Protein AF-A0AAW7XER2-F1 (afdb_monomer)

Solvent-accessible surface area (backbone atoms only — not comparable to full-atom values): 6836 Å² total; per-residue (Å²): 139,88,84,79,87,55,84,88,55,55,45,68,56,69,71,49,66,52,75,50,66,84,86,85,56,77,47,73,52,81,61,44,67,49,78,40,77,80,73,90,72,77,72,46,81,46,92,82,84,86,87,68,60,86,100,47,90,80,88,78,77,70,66,78,64,38,50,41,96,83,53,82,79,65,58,80,72,71,74,88,89,72,76,60,97,75,78,84,78,85,88,81,64,124

Organism: NCBI:txid86304

Radius of gyration: 25.54 Å; Cα contacts (8 Å, |Δi|>4): 90; chains: 1; bounding box: 59×26×66 Å

Mean predicted aligned error: 6.59 Å

pLDDT: mean 90.85, std 8.27, range [41.31, 96.81]

Sequence (94 aa):
QKGTPENTDVGTDSNITIIVSDGAETVSLASFNIEFSNVNDDPVATNDTAVTAEDTAVIVSVLTKDSDVDDALNHASVLIVSSPANGTTSLNTG

Secondary structure (DSSP, 8-state):
------GGG-EEEEEE--EEE-SS-EEEPPPEEEEE---PPPPB---------TT------GGGG-B-SSS---GGG----S--SSS-------

Structure (mmCIF, N/CA/C/O backbone):
data_AF-A0AAW7XER2-F1
#
_entry.id   AF-A0AAW7XER2-F1
#
loop_
_atom_site.group_PDB
_atom_site.id
_atom_site.type_symbol
_atom_site.label_atom_id
_atom_site.label_alt_id
_atom_site.label_comp_id
_atom_site.label_asym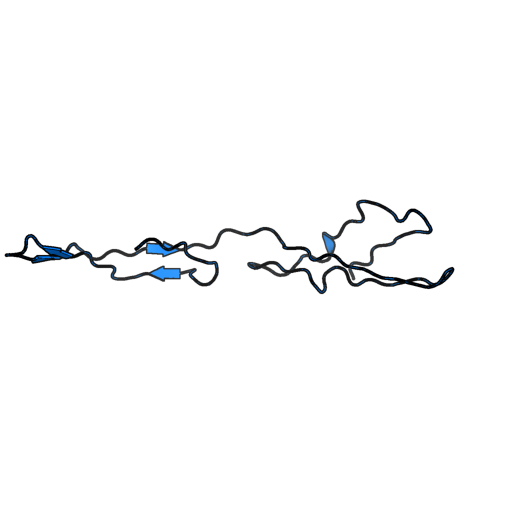_id
_atom_site.label_entity_id
_atom_site.label_seq_id
_atom_site.pdbx_PDB_ins_code
_atom_site.Cartn_x
_atom_site.Cartn_y
_atom_site.Cartn_z
_atom_site.occupancy
_atom_site.B_iso_or_equiv
_atom_site.auth_seq_id
_atom_site.auth_comp_id
_atom_site.auth_asym_id
_atom_site.auth_atom_id
_atom_site.pdbx_PDB_model_num
ATOM 1 N N . GLN A 1 1 ? -21.710 -4.029 17.166 1.00 41.31 1 GLN A N 1
ATOM 2 C CA . GLN A 1 1 ? -21.216 -4.174 15.780 1.00 41.31 1 GLN A CA 1
ATOM 3 C C . GLN A 1 1 ? -19.742 -4.542 15.845 1.00 41.31 1 GLN A C 1
ATOM 5 O O . GLN A 1 1 ? -19.092 -4.099 16.781 1.00 41.31 1 GLN A O 1
ATOM 10 N N . LYS A 1 2 ? -19.231 -5.345 14.905 1.00 52.41 2 LYS A N 1
ATOM 11 C CA . LYS A 1 2 ? -17.789 -5.543 14.710 1.00 52.41 2 LYS A CA 1
ATOM 12 C C . LYS A 1 2 ? -17.441 -4.985 13.332 1.00 52.41 2 LYS A C 1
ATOM 14 O O . LYS A 1 2 ? -17.948 -5.505 12.344 1.00 52.41 2 LYS A O 1
ATOM 19 N N . GLY A 1 3 ? -16.622 -3.943 13.305 1.00 71.00 3 GLY A N 1
ATOM 20 C CA . GLY A 1 3 ? -15.858 -3.514 12.135 1.00 71.00 3 GLY A CA 1
ATOM 21 C C . GLY A 1 3 ? -14.375 -3.788 12.385 1.00 71.00 3 GLY A C 1
ATOM 22 O O . GLY A 1 3 ? -13.990 -4.082 13.521 1.00 71.00 3 GLY A O 1
ATOM 23 N N . THR A 1 4 ? -13.568 -3.737 11.337 1.00 82.81 4 THR A N 1
ATOM 24 C CA . THR A 1 4 ? -12.109 -3.653 11.440 1.00 82.81 4 THR A CA 1
ATOM 25 C C . THR A 1 4 ? -11.750 -2.248 10.948 1.00 82.81 4 THR A C 1
ATOM 27 O O . THR A 1 4 ? -12.215 -1.912 9.863 1.00 82.81 4 THR A O 1
ATOM 30 N N . PRO A 1 5 ? -11.060 -1.411 11.740 1.00 86.88 5 PRO A N 1
ATOM 31 C CA . PRO A 1 5 ? -10.587 -0.105 11.279 1.00 86.88 5 PRO A CA 1
ATOM 32 C C . PRO A 1 5 ? -9.619 -0.258 10.103 1.00 86.88 5 PRO A C 1
ATOM 34 O O . PRO A 1 5 ? -8.797 -1.175 10.112 1.00 86.88 5 PRO A O 1
ATOM 37 N N . GLU A 1 6 ? -9.721 0.637 9.129 1.00 88.12 6 GLU A N 1
ATOM 38 C CA . GLU A 1 6 ? -8.843 0.727 7.962 1.00 88.12 6 GLU A CA 1
ATOM 39 C C . GLU A 1 6 ? -7.802 1.839 8.152 1.00 88.12 6 GLU A C 1
ATOM 41 O O . GLU A 1 6 ? -7.870 2.630 9.096 1.00 88.12 6 GLU A O 1
ATOM 46 N N . ASN A 1 7 ? -6.856 1.961 7.217 1.00 86.06 7 ASN A N 1
ATOM 47 C CA . ASN A 1 7 ? -5.801 2.969 7.329 1.00 86.06 7 ASN A CA 1
ATOM 48 C C . ASN A 1 7 ? -6.321 4.423 7.353 1.00 86.06 7 ASN A C 1
ATOM 50 O O . ASN A 1 7 ? -5.698 5.333 7.895 1.00 86.06 7 ASN A O 1
ATOM 54 N N . THR A 1 8 ? -7.508 4.657 6.793 1.00 88.25 8 THR A N 1
ATOM 55 C CA . THR A 1 8 ? -8.174 5.966 6.827 1.00 88.25 8 THR A CA 1
ATOM 56 C C . THR A 1 8 ? -8.780 6.318 8.185 1.00 88.25 8 THR A C 1
ATOM 58 O O . THR A 1 8 ? -9.177 7.465 8.379 1.00 88.25 8 THR A O 1
ATOM 61 N N . ASP A 1 9 ? -8.857 5.362 9.112 1.00 89.62 9 ASP A N 1
ATOM 62 C CA . ASP A 1 9 ? -9.541 5.509 10.401 1.00 89.62 9 ASP A CA 1
ATOM 63 C C . ASP A 1 9 ? -8.580 5.875 11.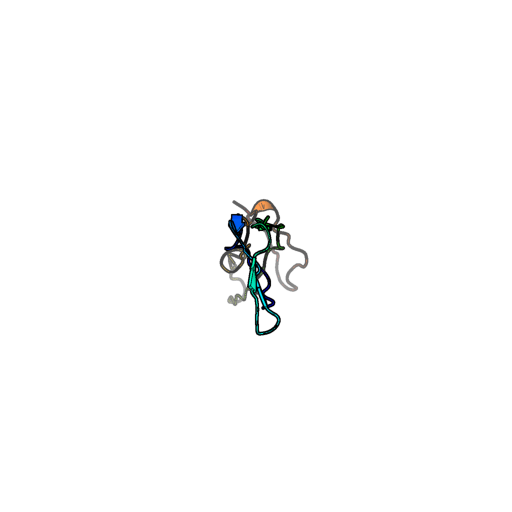547 1.00 89.62 9 ASP A C 1
ATOM 65 O O . ASP A 1 9 ? -8.968 5.891 12.716 1.00 89.62 9 ASP A O 1
ATOM 69 N N . VAL A 1 10 ? -7.319 6.188 11.228 1.00 90.94 10 VAL A N 1
ATOM 70 C CA . VAL A 1 10 ? -6.316 6.642 12.201 1.00 90.94 10 VAL A CA 1
ATOM 71 C C . VAL A 1 10 ? -6.814 7.886 12.927 1.00 90.94 10 VAL A C 1
ATOM 73 O O . VAL A 1 10 ? -7.176 8.892 12.314 1.00 90.94 10 VAL A O 1
ATOM 76 N N . GLY A 1 11 ? -6.792 7.839 14.257 1.00 91.31 11 GLY A N 1
ATOM 77 C CA . GLY A 1 11 ? -7.305 8.917 15.089 1.00 91.31 11 GLY A CA 1
ATOM 78 C C . GLY A 1 11 ? -7.975 8.406 16.353 1.00 91.31 11 GLY A C 1
ATOM 79 O O . GLY A 1 11 ? -7.546 7.427 16.957 1.00 91.31 11 GLY A O 1
ATOM 80 N N . THR A 1 12 ? -9.005 9.110 16.817 1.00 94.62 12 THR A N 1
ATOM 81 C CA . THR A 1 12 ? -9.679 8.777 18.075 1.00 94.62 12 THR A CA 1
ATOM 82 C C . THR A 1 12 ? -11.187 8.877 17.929 1.00 94.62 12 THR A C 1
ATOM 84 O O . THR A 1 12 ? -11.724 9.970 17.737 1.00 94.62 12 THR A O 1
ATOM 87 N N . ASP A 1 13 ? -11.873 7.762 18.156 1.00 93.31 13 ASP A N 1
ATOM 88 C CA . ASP A 1 13 ? -13.310 7.763 18.394 1.00 93.31 13 ASP A CA 1
ATOM 89 C C . ASP A 1 13 ? -13.574 8.180 19.839 1.00 93.31 13 ASP A C 1
ATOM 91 O O . ASP A 1 13 ? -13.203 7.490 20.791 1.00 93.31 13 ASP A O 1
ATOM 95 N N . SER A 1 14 ? -14.207 9.340 20.009 1.00 95.25 14 SER A N 1
ATOM 96 C CA . SER A 1 14 ? -14.433 9.951 21.321 1.00 95.25 14 SER A CA 1
ATOM 97 C C . SER A 1 14 ? -15.886 9.854 21.775 1.00 95.25 14 SER A C 1
ATOM 99 O O . SER A 1 14 ? -16.809 9.845 20.963 1.00 95.25 14 SER A O 1
ATOM 101 N N . ASN A 1 15 ? -16.097 9.893 23.092 1.00 94.75 15 ASN A N 1
ATOM 102 C CA . ASN A 1 15 ? -17.423 9.944 23.725 1.00 94.75 15 ASN A CA 1
ATOM 103 C C . ASN A 1 15 ? -18.315 8.720 23.443 1.00 94.75 15 ASN A C 1
ATOM 105 O O . ASN A 1 15 ? -19.547 8.821 23.441 1.00 94.75 15 ASN A O 1
ATOM 109 N N . ILE A 1 16 ? -17.713 7.545 23.246 1.00 94.50 16 ILE A N 1
ATOM 110 C CA . ILE A 1 16 ? -18.457 6.296 23.082 1.00 94.50 16 ILE A CA 1
ATOM 111 C C . ILE A 1 16 ? -19.187 6.001 24.392 1.00 94.50 16 ILE A C 1
ATOM 113 O O . ILE A 1 16 ? -18.569 5.906 25.450 1.00 94.50 16 ILE A O 1
ATOM 117 N N . THR A 1 17 ? -20.511 5.859 24.320 1.00 95.50 17 THR A N 1
ATOM 118 C CA . THR A 1 17 ? -21.377 5.610 25.480 1.00 95.50 17 THR A CA 1
ATOM 119 C C . THR A 1 17 ? -22.124 4.297 25.298 1.00 95.50 17 THR A C 1
ATOM 121 O O . THR A 1 17 ? -22.673 4.025 24.232 1.00 95.50 17 THR A O 1
ATOM 124 N N . ILE A 1 18 ? -22.176 3.491 26.356 1.00 94.31 18 ILE A N 1
ATOM 125 C CA . ILE A 1 18 ? -22.943 2.245 26.389 1.00 94.31 18 ILE A CA 1
ATOM 126 C C . ILE A 1 18 ? -24.117 2.436 27.343 1.00 94.31 18 ILE A C 1
ATOM 128 O O . ILE A 1 18 ? -23.926 2.838 28.489 1.00 94.31 18 ILE A O 1
ATOM 132 N N . ILE A 1 19 ? -25.322 2.121 26.872 1.00 95.19 19 ILE A N 1
ATOM 133 C CA . ILE A 1 19 ? -26.534 2.077 27.691 1.00 95.19 19 ILE A CA 1
ATOM 134 C C . ILE A 1 19 ? -27.009 0.633 27.839 1.00 95.19 19 ILE A C 1
ATOM 136 O O . ILE A 1 19 ? -26.964 -0.143 26.884 1.00 95.19 19 ILE A O 1
ATOM 140 N N . VAL A 1 20 ? -27.463 0.275 29.036 1.00 95.25 20 VAL A N 1
ATOM 141 C CA . VAL A 1 20 ? -28.031 -1.042 29.340 1.00 95.25 20 VAL A CA 1
ATOM 142 C C . VAL A 1 20 ? -29.403 -0.837 29.968 1.00 95.25 20 VAL A C 1
ATOM 144 O O . VAL A 1 20 ? -29.561 0.015 30.841 1.00 95.25 20 VAL A O 1
ATOM 147 N N . SER A 1 21 ? -30.392 -1.607 29.518 1.00 96.38 21 SER A N 1
ATOM 148 C CA . SER A 1 21 ? -31.756 -1.576 30.043 1.00 96.38 21 SER A CA 1
ATOM 149 C C . SER A 1 21 ? -32.275 -2.988 30.283 1.00 96.38 21 SER A C 1
ATOM 151 O O . SER A 1 21 ? -31.978 -3.897 29.507 1.00 96.38 21 SER A O 1
ATOM 153 N N . ASP A 1 22 ? -33.065 -3.157 31.341 1.00 96.50 22 ASP A N 1
ATOM 154 C CA . ASP A 1 22 ? -33.823 -4.377 31.639 1.00 96.50 22 ASP A CA 1
ATOM 155 C C . ASP A 1 22 ? -35.295 -4.295 31.186 1.00 96.50 22 ASP A C 1
ATOM 157 O O . ASP A 1 22 ? -36.083 -5.205 31.445 1.00 96.50 22 ASP A O 1
ATOM 161 N N . GLY A 1 23 ? -35.670 -3.217 30.491 1.00 93.81 23 GLY A N 1
ATOM 162 C CA . GLY A 1 23 ? -37.034 -2.943 30.042 1.00 93.81 23 GLY A CA 1
ATOM 163 C C . GLY A 1 23 ? -37.876 -2.111 31.015 1.00 93.81 23 GLY A C 1
ATOM 164 O O . GLY A 1 23 ? -38.947 -1.657 30.619 1.00 93.81 23 GLY A O 1
ATOM 165 N N . ALA A 1 24 ? -37.402 -1.871 32.241 1.00 96.25 24 ALA A N 1
ATOM 166 C CA . ALA A 1 24 ? -38.018 -0.944 33.191 1.00 96.25 24 ALA A CA 1
ATOM 167 C C . ALA A 1 24 ? -37.140 0.294 33.409 1.00 96.25 24 ALA A C 1
ATOM 169 O O . ALA A 1 24 ? -37.637 1.416 33.348 1.00 96.25 24 ALA A O 1
ATOM 170 N N . GLU A 1 25 ? -35.836 0.092 33.591 1.00 95.25 25 GLU A N 1
ATOM 171 C CA . GLU A 1 25 ? -34.862 1.158 33.823 1.00 95.25 25 GLU A CA 1
ATOM 172 C C . GLU A 1 25 ? -33.759 1.142 32.761 1.00 95.25 25 GLU A C 1
ATOM 174 O O . GLU A 1 25 ? -33.536 0.146 32.068 1.00 95.25 25 GLU A O 1
ATOM 179 N N . THR A 1 26 ? -33.062 2.267 32.598 1.00 96.81 26 THR A N 1
ATOM 180 C CA . THR A 1 26 ? -31.897 2.385 31.706 1.00 96.81 26 THR A CA 1
ATOM 181 C C . THR A 1 26 ? -30.751 3.065 32.436 1.00 96.81 26 THR A C 1
ATOM 183 O O . THR A 1 26 ? -30.933 4.115 33.046 1.00 96.81 26 THR A O 1
ATOM 186 N N . VAL A 1 27 ? -29.552 2.497 32.327 1.00 95.69 27 VAL A N 1
ATOM 187 C CA . VAL A 1 27 ? -28.324 3.058 32.897 1.00 95.69 27 VAL A CA 1
ATOM 188 C C . VAL A 1 27 ? -27.316 3.303 31.782 1.00 95.69 27 VAL A C 1
ATOM 190 O O . VAL A 1 27 ? -27.078 2.427 30.951 1.00 95.69 27 VAL A O 1
ATOM 193 N N . SER A 1 28 ? -26.699 4.484 31.777 1.00 95.81 28 SER A N 1
ATOM 194 C CA . SER A 1 28 ? -25.547 4.800 30.931 1.00 95.81 28 SER A CA 1
ATOM 195 C C . SER A 1 28 ? -24.243 4.559 31.684 1.00 95.81 28 SER A C 1
ATOM 197 O O . SER A 1 28 ? -24.069 5.047 32.802 1.00 95.81 28 SER A O 1
ATOM 199 N N . LEU A 1 29 ? -23.305 3.860 31.055 1.00 93.44 29 LEU A N 1
ATOM 200 C CA . LEU A 1 29 ? -21.923 3.790 31.514 1.00 93.44 29 LEU A CA 1
ATOM 201 C C . LEU A 1 29 ? -21.198 5.114 31.238 1.00 93.44 29 LEU A C 1
ATOM 203 O O . LEU A 1 29 ? -21.611 5.893 30.377 1.00 93.44 29 LEU A O 1
ATOM 207 N N . ALA A 1 30 ? -20.105 5.357 31.965 1.00 94.88 30 ALA A N 1
ATOM 208 C CA . ALA A 1 30 ? -19.215 6.473 31.666 1.00 94.88 30 ALA A CA 1
ATOM 209 C C . ALA A 1 30 ? -18.689 6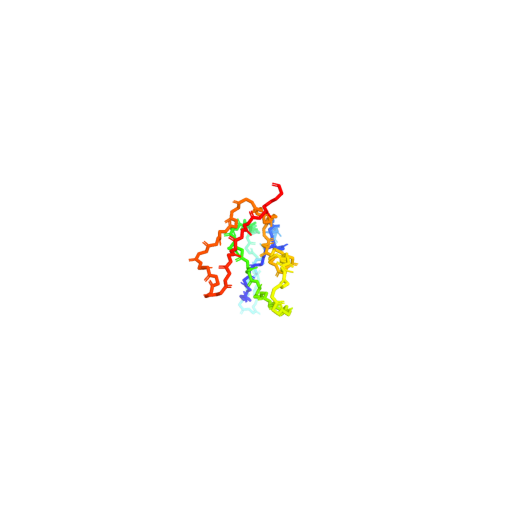.354 30.230 1.00 94.88 30 ALA A C 1
ATOM 211 O O . ALA A 1 30 ? -18.370 5.255 29.767 1.00 94.88 30 ALA A O 1
ATOM 212 N N . SER A 1 31 ? -18.606 7.489 29.539 1.00 96.00 31 SER A N 1
ATOM 213 C CA . SER A 1 31 ? -18.075 7.518 28.185 1.00 96.00 31 SER A CA 1
ATOM 214 C C . SER A 1 31 ? -16.591 7.168 28.172 1.00 96.00 31 SER A C 1
ATOM 216 O O . SER A 1 31 ? -15.853 7.519 29.096 1.00 96.00 31 SER A O 1
ATOM 218 N N . PHE A 1 32 ? -16.144 6.537 27.096 1.00 95.19 32 PHE A N 1
ATOM 219 C CA . PHE A 1 32 ? -14.738 6.240 26.855 1.00 95.19 32 PHE A CA 1
ATOM 220 C C . PHE A 1 32 ? -14.358 6.574 25.413 1.00 95.19 32 PHE A C 1
ATOM 222 O O . PHE A 1 32 ? -15.218 6.852 24.574 1.00 95.19 32 PHE A O 1
ATOM 229 N N . ASN A 1 33 ? -13.055 6.550 25.149 1.00 95.62 33 ASN A N 1
ATOM 230 C CA . ASN A 1 33 ? -12.493 6.786 23.828 1.00 95.62 33 ASN A CA 1
ATOM 231 C C . ASN A 1 33 ? -11.780 5.519 23.344 1.00 95.62 33 ASN A C 1
ATOM 233 O O . ASN A 1 33 ? -11.291 4.735 24.162 1.00 95.62 33 ASN A O 1
ATOM 237 N N . ILE A 1 34 ? -11.700 5.344 22.029 1.00 93.31 34 ILE A N 1
ATOM 238 C CA . ILE A 1 34 ? -10.856 4.341 21.375 1.00 93.31 34 ILE A CA 1
ATOM 239 C C . ILE A 1 34 ? -9.884 5.088 20.466 1.00 93.31 34 ILE A C 1
ATOM 241 O O . ILE A 1 34 ? -10.298 5.949 19.696 1.00 93.31 34 ILE A O 1
ATOM 245 N N . GLU A 1 35 ? -8.598 4.769 20.574 1.00 92.94 35 GLU A N 1
ATOM 246 C CA . GLU A 1 35 ? -7.549 5.309 19.712 1.00 92.94 35 GLU A CA 1
ATOM 247 C C . GLU A 1 35 ? -7.141 4.260 18.675 1.00 92.94 35 GLU A C 1
ATOM 249 O O . GLU A 1 35 ? -6.968 3.084 19.007 1.00 92.94 35 GLU A O 1
ATOM 254 N N . PHE A 1 36 ? -6.984 4.700 17.430 1.00 91.75 36 PHE A N 1
ATOM 255 C CA . PHE A 1 36 ? -6.546 3.892 16.302 1.00 91.75 36 PHE A CA 1
ATOM 256 C C . PHE A 1 36 ? -5.210 4.423 15.798 1.00 91.75 36 PHE A C 1
ATOM 258 O O . PHE A 1 36 ? -5.109 5.561 15.335 1.00 91.75 36 PHE A O 1
ATOM 265 N N . SER A 1 37 ? -4.188 3.581 15.884 1.00 90.00 37 SER A N 1
ATOM 266 C CA . SER A 1 37 ? -2.874 3.822 15.300 1.00 90.00 37 SER A CA 1
ATOM 267 C C . SER A 1 37 ? -2.724 3.021 14.013 1.00 90.00 37 SER A C 1
ATOM 269 O O . SER A 1 37 ? -3.102 1.849 13.976 1.00 90.00 37 SER A O 1
ATOM 271 N N . ASN A 1 38 ? -2.105 3.625 13.004 1.00 89.12 38 ASN A N 1
ATOM 272 C CA . ASN A 1 38 ? -1.634 2.911 11.824 1.00 89.12 38 ASN A CA 1
ATOM 273 C C . ASN A 1 38 ? -0.521 1.919 12.214 1.00 89.12 38 ASN A C 1
ATOM 275 O O . ASN A 1 38 ? 0.288 2.194 13.108 1.00 89.12 38 ASN A O 1
ATOM 279 N N . VAL A 1 39 ? -0.504 0.767 11.545 1.00 90.56 39 VAL A N 1
ATOM 280 C CA . VAL A 1 39 ? 0.634 -0.151 11.500 1.00 90.56 39 VAL A CA 1
ATOM 281 C C . VAL A 1 39 ? 1.041 -0.284 10.038 1.00 90.56 39 VAL A C 1
ATOM 283 O O . VAL A 1 39 ? 0.186 -0.609 9.229 1.00 90.56 39 VAL A O 1
ATOM 286 N N . ASN A 1 40 ? 2.329 -0.089 9.744 1.00 90.88 40 ASN A N 1
ATOM 287 C CA . ASN A 1 40 ? 2.864 -0.172 8.386 1.00 90.88 40 ASN A CA 1
ATOM 288 C C . ASN A 1 40 ? 2.505 -1.505 7.704 1.00 90.88 40 ASN A C 1
ATOM 290 O O . ASN A 1 40 ? 2.895 -2.574 8.184 1.00 90.88 40 ASN A O 1
ATOM 294 N N . ASP A 1 41 ? 1.865 -1.407 6.553 1.00 92.44 41 ASP A N 1
ATOM 295 C CA . ASP A 1 41 ? 1.538 -2.444 5.595 1.00 92.44 41 ASP A CA 1
ATOM 296 C C . ASP A 1 41 ? 2.674 -2.639 4.572 1.00 92.44 41 ASP A C 1
ATOM 298 O O . ASP A 1 41 ? 3.519 -1.773 4.344 1.00 92.44 41 ASP A O 1
ATOM 302 N N . ASP A 1 42 ? 2.734 -3.828 3.971 1.00 93.88 42 ASP A N 1
ATOM 303 C CA . ASP A 1 42 ? 3.731 -4.126 2.941 1.00 93.88 42 ASP A CA 1
ATOM 304 C C . ASP A 1 42 ? 3.357 -3.465 1.595 1.00 93.88 42 ASP A C 1
ATOM 306 O O . ASP A 1 42 ? 2.174 -3.434 1.227 1.00 93.88 42 ASP A O 1
ATOM 310 N N . PRO A 1 43 ? 4.351 -3.069 0.777 1.00 95.75 43 PRO A N 1
ATOM 311 C CA . PRO A 1 43 ? 4.108 -2.634 -0.590 1.00 95.75 43 PRO A CA 1
ATOM 312 C C . PRO A 1 43 ? 3.388 -3.697 -1.426 1.00 95.75 43 PRO A C 1
ATOM 314 O O . PRO A 1 43 ? 3.717 -4.887 -1.403 1.00 95.75 43 PRO A O 1
ATOM 317 N N . VAL A 1 44 ? 2.462 -3.249 -2.266 1.00 95.94 44 VAL A N 1
ATOM 318 C CA . VAL A 1 44 ? 1.737 -4.075 -3.231 1.00 95.94 44 VAL A CA 1
ATOM 319 C C . VAL A 1 44 ? 2.325 -3.864 -4.622 1.00 95.94 44 VAL A C 1
ATOM 321 O O . VAL A 1 44 ? 2.217 -2.782 -5.200 1.00 95.94 44 VAL A O 1
ATOM 324 N N . ALA A 1 45 ? 2.915 -4.924 -5.175 1.00 95.06 45 ALA A N 1
ATOM 325 C CA . ALA A 1 45 ? 3.460 -4.925 -6.528 1.00 95.06 45 ALA A CA 1
ATOM 326 C C . ALA A 1 45 ? 2.449 -5.450 -7.561 1.00 95.06 45 ALA A C 1
ATOM 328 O O . ALA A 1 45 ? 1.763 -6.451 -7.329 1.00 95.06 45 ALA A O 1
ATOM 329 N N . THR A 1 46 ? 2.408 -4.825 -8.736 1.00 96.69 46 THR A N 1
ATOM 330 C CA . THR A 1 46 ? 1.611 -5.265 -9.884 1.00 96.69 46 THR A CA 1
ATOM 331 C C . THR A 1 46 ? 2.527 -5.702 -11.019 1.00 96.69 46 THR A C 1
ATOM 333 O O . THR A 1 46 ? 3.414 -4.973 -11.441 1.00 96.69 46 THR A O 1
ATOM 336 N N . ASN A 1 47 ? 2.272 -6.882 -11.588 1.00 94.69 47 ASN A N 1
ATOM 337 C CA . ASN A 1 47 ? 3.110 -7.413 -12.663 1.00 94.69 47 ASN A CA 1
ATOM 338 C C . ASN A 1 47 ? 3.165 -6.492 -13.892 1.00 94.69 47 ASN A C 1
ATOM 340 O O . ASN A 1 47 ? 2.135 -6.085 -14.443 1.00 94.69 47 ASN A O 1
ATOM 344 N N . ASP A 1 48 ? 4.379 -6.296 -14.403 1.00 93.44 48 ASP A N 1
ATOM 345 C CA . ASP A 1 48 ?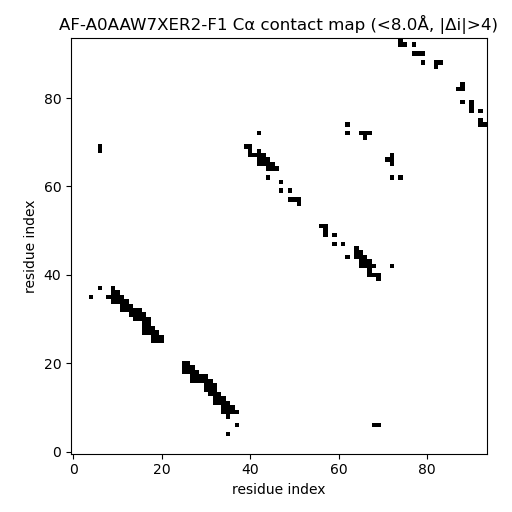 4.619 -5.674 -15.695 1.00 93.44 48 ASP A CA 1
ATOM 346 C C . ASP A 1 48 ? 4.917 -6.687 -16.787 1.00 93.44 48 ASP A C 1
ATOM 348 O O . ASP A 1 48 ? 5.535 -7.733 -16.590 1.00 93.44 48 ASP A O 1
ATOM 352 N N . THR A 1 49 ? 4.492 -6.326 -17.990 1.00 92.62 49 THR A N 1
ATOM 353 C CA . THR A 1 49 ? 4.758 -7.086 -19.202 1.00 92.62 49 THR A CA 1
ATOM 354 C C . THR A 1 49 ? 5.233 -6.132 -20.276 1.00 92.62 49 THR A C 1
ATOM 356 O O . THR A 1 49 ? 4.623 -5.083 -20.487 1.00 92.62 49 THR A O 1
ATOM 359 N N . ALA A 1 50 ? 6.273 -6.528 -20.996 1.00 92.00 50 ALA A N 1
ATOM 360 C CA . ALA A 1 50 ? 6.739 -5.818 -22.169 1.00 92.00 50 ALA A CA 1
ATOM 361 C C . ALA A 1 50 ? 7.087 -6.820 -23.267 1.00 92.00 50 ALA A C 1
ATOM 363 O O . ALA A 1 50 ? 7.565 -7.921 -22.997 1.00 92.00 50 ALA A O 1
ATOM 364 N N . VAL A 1 51 ? 6.832 -6.426 -24.510 1.00 92.56 51 VAL A N 1
ATOM 365 C CA . VAL A 1 51 ? 7.213 -7.176 -25.704 1.00 92.56 51 VAL A CA 1
ATOM 366 C C . VAL A 1 51 ? 7.996 -6.226 -26.589 1.00 92.56 51 VAL A C 1
ATOM 368 O O . VAL A 1 51 ? 7.627 -5.064 -26.746 1.00 92.56 51 VAL A O 1
ATOM 371 N N . THR A 1 52 ? 9.082 -6.729 -27.154 1.00 93.75 52 THR A N 1
ATOM 372 C CA . THR A 1 52 ? 9.944 -5.993 -28.070 1.00 93.75 52 THR A CA 1
ATOM 373 C C . THR A 1 52 ? 10.324 -6.902 -29.230 1.00 93.75 52 THR A C 1
ATOM 375 O O . THR A 1 52 ? 10.248 -8.128 -29.109 1.00 93.75 52 THR A O 1
ATOM 378 N N . ALA A 1 53 ? 10.682 -6.306 -30.363 1.00 96.19 53 ALA A N 1
ATOM 379 C CA . ALA A 1 53 ? 11.261 -7.055 -31.468 1.00 96.19 53 ALA A CA 1
ATOM 380 C C . ALA A 1 53 ? 12.665 -7.556 -31.090 1.00 96.19 53 ALA A C 1
ATOM 382 O O . ALA A 1 53 ? 13.303 -7.036 -30.169 1.00 96.19 53 ALA A O 1
ATOM 383 N N . GLU A 1 54 ? 13.157 -8.555 -31.817 1.00 93.38 54 GLU A N 1
ATOM 384 C CA . GLU A 1 54 ? 14.557 -8.966 -31.715 1.00 93.38 54 GLU A CA 1
ATOM 385 C C . GLU A 1 54 ? 15.511 -7.781 -31.930 1.00 93.38 54 GLU A C 1
ATOM 387 O O . GLU A 1 54 ? 15.185 -6.800 -32.606 1.00 93.38 54 GLU A O 1
ATOM 392 N N . ASP A 1 55 ? 16.660 -7.843 -31.256 1.00 93.44 55 ASP A N 1
ATOM 393 C CA . ASP A 1 55 ? 17.708 -6.815 -31.278 1.00 93.44 55 ASP A CA 1
ATOM 394 C C . ASP A 1 55 ? 17.250 -5.397 -30.880 1.00 93.44 55 ASP A C 1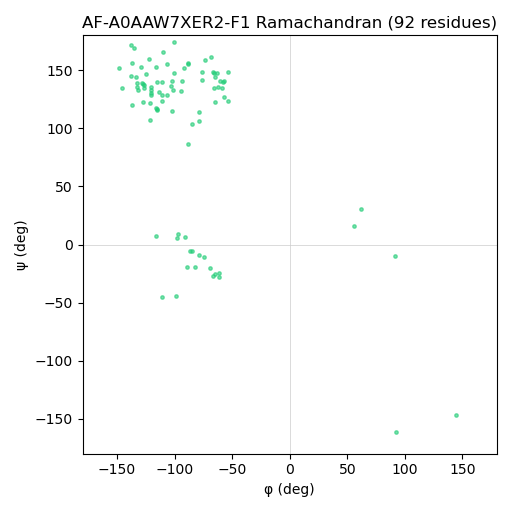
ATOM 396 O O . ASP A 1 55 ? 17.962 -4.414 -31.091 1.00 93.44 55 ASP A O 1
ATOM 400 N N . THR A 1 56 ? 16.077 -5.280 -30.248 1.00 93.75 56 THR A N 1
ATOM 401 C CA . THR A 1 56 ? 15.497 -4.007 -29.818 1.00 93.75 56 THR A CA 1
ATOM 402 C C . THR A 1 56 ? 15.400 -3.953 -28.297 1.00 93.75 56 THR A C 1
ATOM 404 O O . THR A 1 56 ? 14.662 -4.720 -27.677 1.00 93.75 56 THR A O 1
ATOM 407 N N . ALA A 1 57 ? 16.128 -3.020 -27.681 1.00 92.62 57 ALA A N 1
ATOM 408 C CA . ALA A 1 57 ? 16.062 -2.792 -26.239 1.00 92.62 57 ALA A CA 1
ATOM 409 C C . ALA A 1 57 ? 14.681 -2.271 -25.805 1.00 92.62 57 ALA A C 1
ATOM 411 O O . ALA A 1 57 ? 14.035 -1.510 -26.525 1.00 92.62 57 ALA A O 1
ATOM 412 N N . VAL A 1 58 ? 14.263 -2.639 -24.592 1.00 93.50 58 VAL A N 1
ATOM 413 C CA . VAL A 1 58 ? 13.007 -2.192 -23.983 1.00 93.50 58 VAL A CA 1
ATOM 414 C C . VAL A 1 58 ? 13.263 -1.613 -22.598 1.00 93.50 58 VAL A C 1
ATOM 416 O O . VAL A 1 58 ? 14.053 -2.153 -21.827 1.00 93.50 58 VAL A O 1
ATOM 419 N N . ILE A 1 59 ? 12.595 -0.502 -22.292 1.00 92.12 59 ILE A N 1
ATOM 420 C CA . ILE A 1 59 ? 12.604 0.123 -20.968 1.00 92.12 59 ILE A CA 1
ATOM 421 C C . ILE A 1 59 ? 11.247 -0.153 -20.329 1.00 92.12 59 ILE A C 1
ATOM 423 O O . ILE A 1 59 ? 10.212 0.106 -20.942 1.00 92.12 59 ILE A O 1
ATOM 427 N N . VAL A 1 60 ? 11.260 -0.671 -19.102 1.00 91.12 60 VAL A N 1
ATOM 428 C CA . VAL A 1 60 ? 10.052 -0.969 -18.327 1.00 91.12 60 VAL A CA 1
ATOM 429 C C . VAL A 1 60 ? 10.103 -0.183 -17.025 1.00 91.12 60 VAL A C 1
ATOM 431 O O . VAL A 1 60 ? 11.043 -0.319 -16.245 1.00 91.12 60 VAL A O 1
ATOM 434 N N . SER A 1 61 ? 9.096 0.656 -16.795 1.00 92.12 61 SER A N 1
ATOM 435 C CA . SER A 1 61 ? 8.963 1.441 -15.566 1.00 92.12 61 SER A CA 1
ATOM 436 C C . SER A 1 61 ? 8.207 0.639 -14.507 1.00 92.12 61 SER A C 1
ATOM 438 O O . SER A 1 61 ? 6.990 0.770 -14.385 1.00 92.12 61 SER A O 1
ATOM 440 N N . VAL A 1 62 ? 8.946 -0.180 -13.754 1.00 91.88 62 VAL A N 1
ATOM 441 C CA . VAL A 1 62 ? 8.368 -1.231 -12.896 1.00 91.88 62 VAL A CA 1
ATOM 442 C C . VAL A 1 62 ? 7.543 -0.724 -11.710 1.00 91.88 62 VAL A C 1
ATOM 444 O O . VAL A 1 62 ? 6.600 -1.368 -11.297 1.00 91.88 62 VAL A O 1
ATOM 447 N N . LEU A 1 63 ? 7.830 0.478 -11.205 1.00 93.44 63 LEU A N 1
ATOM 448 C CA . LEU A 1 63 ? 7.127 1.023 -10.034 1.00 93.44 63 LEU A CA 1
ATOM 449 C C . LEU A 1 63 ? 5.809 1.731 -10.372 1.00 93.44 63 LEU A C 1
ATOM 451 O O . LEU A 1 63 ? 5.099 2.180 -9.482 1.00 93.44 63 LEU A O 1
ATOM 455 N N . THR A 1 64 ? 5.476 1.898 -11.656 1.00 92.69 64 THR A N 1
ATOM 456 C CA . THR A 1 64 ? 4.342 2.755 -12.061 1.00 92.69 64 THR A CA 1
ATOM 457 C C . THR A 1 64 ? 2.971 2.196 -11.692 1.00 92.69 64 THR A C 1
ATOM 459 O O . THR A 1 64 ? 2.003 2.954 -11.657 1.00 92.69 64 THR A O 1
ATOM 462 N N . LYS A 1 65 ? 2.881 0.888 -11.441 1.00 94.50 65 LYS A N 1
ATOM 463 C CA . LYS A 1 65 ? 1.655 0.196 -11.015 1.00 94.50 65 LYS A CA 1
ATOM 464 C C . LYS A 1 65 ? 1.768 -0.401 -9.614 1.00 94.50 65 LYS A C 1
ATOM 466 O O . LYS A 1 65 ? 0.870 -1.131 -9.194 1.00 94.50 65 LYS A O 1
ATOM 471 N N . ASP A 1 66 ? 2.859 -0.104 -8.929 1.00 96.31 66 ASP A N 1
ATOM 472 C CA . ASP A 1 66 ? 3.082 -0.533 -7.563 1.00 96.31 66 ASP A CA 1
ATOM 473 C C . ASP A 1 66 ? 2.558 0.556 -6.627 1.00 96.31 66 ASP A C 1
ATOM 475 O O . ASP A 1 66 ? 2.522 1.742 -6.973 1.00 96.31 66 ASP A O 1
ATOM 479 N N . SER A 1 67 ? 2.136 0.163 -5.434 1.00 96.12 67 SER A N 1
ATOM 480 C CA . SER A 1 67 ? 1.609 1.092 -4.439 1.00 96.12 67 SER A CA 1
ATOM 481 C C . SER A 1 67 ? 1.918 0.618 -3.036 1.00 96.12 67 SER A C 1
ATOM 483 O O . SER A 1 67 ? 1.968 -0.580 -2.785 1.00 96.12 67 SER A O 1
ATOM 485 N N . ASP A 1 68 ? 2.026 1.558 -2.119 1.00 95.62 68 ASP A N 1
ATOM 486 C CA . ASP A 1 68 ? 2.023 1.310 -0.688 1.00 95.62 68 ASP A CA 1
ATOM 487 C C . ASP A 1 68 ? 0.969 2.246 -0.079 1.00 95.62 68 ASP A C 1
ATOM 489 O O . ASP A 1 68 ? 0.745 3.351 -0.588 1.00 95.62 68 ASP A O 1
ATOM 493 N N . VAL A 1 69 ? 0.197 1.734 0.880 1.00 93.62 69 VAL A N 1
ATOM 494 C CA . VAL A 1 69 ? -0.957 2.452 1.442 1.00 93.62 69 VAL A CA 1
ATOM 495 C C . VAL A 1 69 ? -0.538 3.449 2.519 1.00 93.62 69 VAL A C 1
ATOM 497 O O . VAL A 1 69 ? -1.299 4.377 2.806 1.00 93.62 69 VAL A O 1
ATOM 500 N N . ASP A 1 70 ? 0.657 3.283 3.080 1.00 91.81 70 ASP A N 1
ATOM 501 C CA . ASP A 1 70 ? 1.189 4.115 4.151 1.00 91.81 70 ASP A CA 1
ATOM 502 C C . ASP A 1 70 ? 2.138 5.174 3.618 1.00 91.81 70 ASP A C 1
ATOM 504 O O . ASP A 1 70 ? 2.034 6.342 3.997 1.00 91.81 70 ASP A O 1
ATOM 508 N N . ASP A 1 71 ? 3.032 4.784 2.709 1.00 90.94 71 ASP A N 1
ATOM 509 C CA .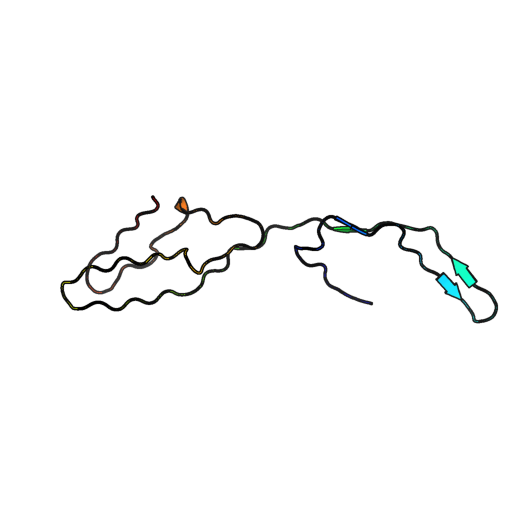 ASP A 1 71 ? 4.161 5.607 2.299 1.00 90.94 71 ASP A CA 1
ATOM 510 C C . ASP A 1 71 ? 4.425 5.585 0.784 1.00 90.94 71 ASP A C 1
ATOM 512 O O . ASP A 1 71 ? 3.842 4.848 -0.008 1.00 90.94 71 ASP A O 1
ATOM 516 N N . ALA A 1 72 ? 5.341 6.449 0.342 1.00 94.06 72 ALA A N 1
ATOM 517 C CA . ALA A 1 72 ? 5.853 6.391 -1.022 1.00 94.06 72 ALA A CA 1
ATOM 518 C C . ALA A 1 72 ? 6.862 5.242 -1.182 1.00 94.06 72 ALA A C 1
ATOM 520 O O . ALA A 1 72 ? 7.733 5.034 -0.335 1.00 94.06 72 ALA A O 1
ATOM 521 N N . LEU A 1 73 ? 6.819 4.560 -2.329 1.00 94.69 73 LEU A N 1
ATOM 522 C CA . LEU A 1 73 ? 7.769 3.495 -2.644 1.00 94.69 73 LEU A CA 1
ATOM 523 C C . LEU A 1 73 ? 9.211 4.014 -2.708 1.00 94.69 73 LEU A C 1
ATOM 525 O O . LEU A 1 73 ? 9.516 5.021 -3.351 1.00 94.69 73 LEU A O 1
ATOM 529 N N . ASN A 1 74 ? 10.134 3.266 -2.105 1.00 92.81 74 ASN A N 1
ATOM 530 C CA . ASN A 1 74 ? 11.560 3.544 -2.211 1.00 92.81 74 ASN A CA 1
ATOM 531 C C . ASN A 1 74 ? 12.113 3.042 -3.553 1.00 92.81 74 ASN A C 1
ATOM 533 O O . ASN A 1 74 ? 12.350 1.853 -3.733 1.00 92.81 74 ASN A O 1
ATOM 537 N N . HIS A 1 75 ? 12.409 3.947 -4.485 1.00 91.19 75 HIS A N 1
ATOM 538 C CA . HIS A 1 75 ? 12.927 3.561 -5.802 1.00 91.19 75 HIS A CA 1
ATOM 539 C C . HIS A 1 75 ? 14.269 2.812 -5.748 1.00 91.19 75 HIS A C 1
ATOM 541 O O . HIS A 1 75 ? 14.555 1.992 -6.620 1.00 91.19 75 HIS A O 1
ATOM 547 N N . ALA A 1 76 ? 15.088 3.060 -4.7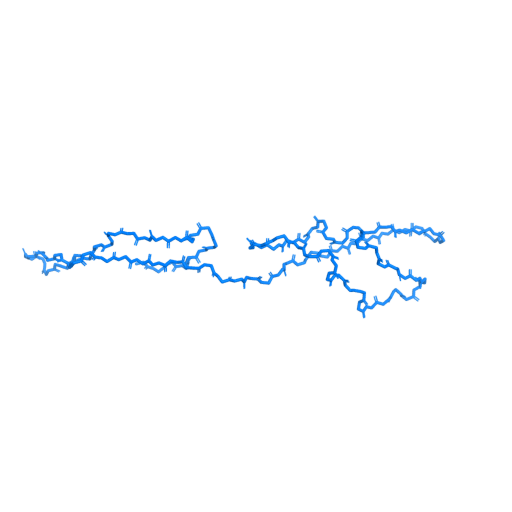23 1.00 91.50 76 ALA A N 1
ATOM 548 C CA . ALA A 1 76 ? 16.391 2.422 -4.565 1.00 91.50 76 ALA A CA 1
ATOM 549 C C . ALA A 1 76 ? 16.311 0.984 -4.020 1.00 91.50 76 ALA A C 1
ATOM 551 O O . ALA A 1 76 ? 17.331 0.298 -3.987 1.00 91.50 76 ALA A O 1
ATOM 552 N N . SER A 1 77 ? 15.135 0.516 -3.581 1.00 91.19 77 SER A N 1
ATOM 553 C CA . SER A 1 77 ? 14.960 -0.851 -3.070 1.00 91.19 77 SER A CA 1
ATOM 554 C C . SER A 1 77 ? 14.656 -1.882 -4.161 1.00 91.19 77 SER A C 1
ATOM 556 O O . SER A 1 77 ? 14.608 -3.077 -3.869 1.00 91.19 77 SER A O 1
ATOM 558 N N . VAL A 1 78 ? 14.474 -1.454 -5.414 1.00 91.94 78 VAL A N 1
ATOM 559 C CA . VAL A 1 78 ? 14.202 -2.363 -6.532 1.00 91.94 78 VAL A CA 1
ATOM 560 C C . VAL A 1 78 ? 15.421 -3.251 -6.793 1.00 91.94 78 VAL A C 1
ATOM 562 O O . VAL A 1 78 ? 16.555 -2.780 -6.847 1.00 91.94 78 VAL A O 1
ATOM 565 N N . LEU A 1 79 ? 15.192 -4.552 -6.982 1.00 91.62 79 LEU A N 1
ATOM 566 C CA . LEU A 1 79 ? 16.241 -5.540 -7.232 1.00 91.62 79 LEU A CA 1
ATOM 567 C C . LEU A 1 79 ? 15.874 -6.440 -8.415 1.00 91.62 79 LEU A C 1
ATOM 569 O O . LEU A 1 79 ? 14.747 -6.918 -8.529 1.00 91.62 79 LEU A O 1
ATOM 573 N N . ILE A 1 80 ? 16.859 -6.740 -9.265 1.00 89.69 80 ILE A N 1
ATOM 574 C CA . ILE A 1 80 ? 16.736 -7.795 -10.278 1.00 89.69 80 ILE A CA 1
ATOM 575 C C . ILE A 1 80 ? 17.089 -9.123 -9.608 1.00 89.69 80 ILE A C 1
ATOM 577 O O . ILE A 1 80 ? 18.259 -9.417 -9.373 1.00 89.69 80 ILE A O 1
ATOM 581 N N . VAL A 1 81 ? 16.074 -9.929 -9.300 1.00 90.56 81 VAL A N 1
ATOM 582 C CA . VAL A 1 81 ? 16.255 -11.243 -8.654 1.00 90.56 81 VAL A CA 1
ATOM 583 C C . VAL A 1 81 ? 16.438 -12.389 -9.653 1.00 90.56 81 VAL A C 1
ATOM 585 O O . VAL A 1 81 ? 16.955 -13.446 -9.301 1.00 90.56 81 VAL A O 1
ATOM 588 N N . SER A 1 82 ? 16.037 -12.181 -10.908 1.00 89.00 82 SER A N 1
ATOM 589 C CA . SER A 1 82 ? 16.220 -13.124 -12.010 1.00 89.00 82 SER A CA 1
ATOM 590 C C . SER A 1 82 ? 16.467 -12.357 -13.305 1.00 89.00 82 SER A C 1
ATOM 592 O O . SER A 1 82 ? 15.784 -11.375 -13.589 1.00 89.00 82 SER A O 1
ATOM 594 N N . SER A 1 83 ? 17.463 -12.788 -14.074 1.00 87.44 83 SER A N 1
ATOM 595 C CA . SER A 1 83 ? 17.805 -12.184 -15.367 1.00 87.44 83 SER A CA 1
ATOM 596 C C . SER A 1 83 ? 17.013 -12.832 -16.509 1.00 87.44 83 SER A C 1
ATOM 598 O O . SER A 1 83 ? 16.608 -13.992 -16.393 1.00 87.44 83 SER A O 1
ATOM 600 N N . PRO A 1 84 ? 16.799 -12.124 -17.633 1.00 86.62 84 PRO A N 1
ATOM 601 C CA . PRO A 1 84 ? 16.156 -12.705 -18.801 1.00 86.62 84 PRO A CA 1
ATOM 602 C C . PRO A 1 84 ? 17.009 -13.842 -19.365 1.00 86.62 84 PRO A C 1
ATOM 604 O O . PRO A 1 84 ? 18.237 -13.795 -19.338 1.00 86.62 84 PRO A O 1
ATOM 607 N N . ALA A 1 85 ? 16.348 -14.852 -19.931 1.00 91.81 85 ALA A N 1
ATOM 608 C CA . ALA A 1 85 ? 17.036 -15.969 -20.578 1.00 91.81 85 ALA A CA 1
ATOM 609 C C . ALA A 1 85 ? 17.825 -15.540 -21.830 1.00 91.81 85 ALA A C 1
ATOM 611 O O . ALA A 1 85 ? 18.792 -16.200 -22.201 1.00 91.81 85 ALA A O 1
ATOM 612 N N . ASN A 1 86 ? 17.414 -14.441 -22.472 1.00 90.44 86 ASN A N 1
ATOM 613 C CA . ASN A 1 86 ? 18.053 -13.883 -23.658 1.00 90.44 86 ASN A CA 1
ATOM 614 C C . ASN A 1 86 ? 18.352 -12.398 -23.422 1.00 90.44 86 ASN A C 1
ATOM 616 O O . ASN A 1 86 ? 17.434 -11.620 -23.162 1.00 90.44 86 ASN A O 1
ATOM 620 N N . GLY A 1 87 ? 19.622 -12.010 -23.540 1.00 88.69 87 GLY A N 1
ATOM 621 C CA . GLY A 1 87 ? 20.077 -10.634 -23.339 1.00 88.69 87 GLY A CA 1
ATOM 622 C C . GLY A 1 87 ? 20.528 -10.337 -21.908 1.00 88.69 87 GLY A C 1
ATOM 623 O O . GLY A 1 87 ? 20.867 -11.236 -21.141 1.00 88.69 87 GLY A O 1
ATOM 624 N N . THR A 1 88 ? 20.576 -9.053 -21.566 1.00 89.69 88 THR A N 1
ATOM 625 C CA . THR A 1 88 ? 20.973 -8.562 -20.243 1.00 89.69 88 THR A CA 1
ATOM 626 C C . THR A 1 88 ? 19.928 -7.593 -19.706 1.00 89.69 88 THR A C 1
ATOM 628 O O . THR A 1 88 ? 19.220 -6.930 -20.462 1.00 89.69 88 THR A O 1
ATOM 631 N N . THR A 1 89 ? 19.839 -7.504 -18.383 1.00 90.81 89 THR A N 1
ATOM 632 C CA . THR A 1 89 ? 19.040 -6.496 -17.682 1.00 90.81 89 THR A CA 1
ATOM 633 C C . THR A 1 89 ? 19.942 -5.573 -16.893 1.00 90.81 89 THR A C 1
ATOM 635 O O . THR A 1 89 ? 20.881 -6.024 -16.238 1.00 90.81 89 THR A O 1
ATOM 638 N N . SER A 1 90 ? 19.612 -4.289 -16.903 1.00 90.69 90 SER A N 1
ATOM 639 C CA . SER A 1 90 ? 20.146 -3.305 -15.974 1.00 90.69 90 SER A CA 1
ATOM 640 C C . SER A 1 90 ? 18.990 -2.600 -15.280 1.00 90.69 90 SER A C 1
ATOM 642 O O . SER A 1 90 ? 17.915 -2.421 -15.853 1.00 90.69 90 SER A O 1
ATOM 644 N N . LEU A 1 91 ? 19.215 -2.226 -14.024 1.00 89.81 91 LEU A N 1
ATOM 645 C CA . LEU A 1 91 ? 18.287 -1.418 -13.256 1.00 89.81 91 LEU A CA 1
ATOM 646 C C . LEU A 1 91 ? 18.792 0.024 -13.247 1.00 89.81 91 LEU A C 1
ATOM 648 O O . LEU A 1 91 ? 19.971 0.267 -12.991 1.00 89.81 91 LEU A O 1
ATOM 652 N N . ASN A 1 92 ? 17.896 0.965 -13.521 1.00 82.25 92 ASN A N 1
ATOM 653 C CA . ASN A 1 92 ? 18.147 2.388 -13.361 1.00 82.25 92 ASN A CA 1
ATOM 654 C C . ASN A 1 92 ? 17.109 2.937 -12.379 1.00 82.25 92 ASN A C 1
ATOM 656 O O . ASN A 1 92 ? 15.931 3.022 -12.715 1.00 82.25 92 ASN A O 1
ATOM 660 N N . THR A 1 93 ? 17.544 3.246 -11.161 1.00 75.62 93 THR A N 1
ATOM 661 C CA . THR A 1 93 ? 16.681 3.720 -10.068 1.00 75.62 93 THR A CA 1
ATOM 662 C C . THR A 1 93 ? 16.552 5.245 -10.013 1.00 75.62 93 THR A C 1
ATOM 664 O O . THR A 1 93 ? 15.926 5.756 -9.085 1.00 75.62 93 THR A O 1
ATOM 667 N N . GLY A 1 94 ? 17.099 5.961 -11.007 1.00 62.09 94 GLY A N 1
ATOM 668 C CA . GLY A 1 94 ? 17.263 7.418 -10.971 1.00 62.09 94 GLY A CA 1
ATOM 669 C C . GLY A 1 94 ? 18.588 7.844 -10.355 1.00 62.09 94 GLY A C 1
ATOM 670 O O . GLY A 1 94 ? 19.049 7.167 -9.408 1.00 62.09 94 GLY A O 1
#

Foldseek 3Di:
DDDDDDPVNAAKDWFDWDWDDPVPDIDIDGGDMDGDDDDFDDKAFDDDDDDDDPPDDDDDPRCPPIDGPPDDDDLVPDDDPDADPDDGDDDDSD

InterPro domains:
  IPR040853 RapA2, cadherin-like domain [PF17803] (30-93)

=== Feature glossary ===
The record interleaves many kinds of information about one protein. Here is each kind framed as the question it answers.

Q: What does the local fold look like, residue by residue?
A: The Foldseek 3Di string encodes local tertiary geometry as a 20-letter alphabet — one character per residue — derived from the relative positions of nearby Cα atoms. Unlike the amino-acid sequence, 3Di is a direct function of the 3D structure, so two proteins with the same fold have similar 3Di strings even at low sequence identity.

Q: Which residues are in helices, strands, or loops?
A: The SS8 string is DSSP's per-residue secondary-structure call. α-helix (H) means an i→i+4 H-bond ladder; β-strand (E) means the residue participates in a β-sheet; 3₁₀ (G) and π (I) are tighter and wider helices; T/S are turns/bends; '-' is loop.

Q: How big and how compact is the whole molecule?
A: Radius of gyration (Rg) is the root-mean-square distance of Cα atoms from their centroid — a single number for overall size and compactness. A globular domain of N residues has Rg ≈ 2.2·N^0.38 Å; an extended or disordered chain has a much larger Rg. The Cα contact count is the number of residue pairs whose Cα atoms are within 8 Å and are more than four positions apart in sequence — a standard proxy for tertiary packing density. The bounding box is the smallest axis-aligned box enclosing all Cα atoms.

Q: Where is each backbone atom in 3D?
A: Structure coordinates are given as an mmCIF _atom_site loop: one row per atom with element, residue name, chain id, sequence number, and x/y/z position in Å. Only the four main-chain atoms per residue are included here; side chains are omitted to keep the record compact.

Q: What is the amino-acid chain?
A: Primary structure: the covalent order of the twenty standard amino acids along the backbone. Two proteins with the same sequence will (almost always) fold to the same structure; two with 30% identity often share a fold but not the details.

Q: What if only a Cα trace is available?
A: Three-state secondary structure (P-SEA) collapses the eight DSSP classes into helix (a), strand (b), and coil (c). P-SEA assigns these from Cα geometry alone — distances and angles — wit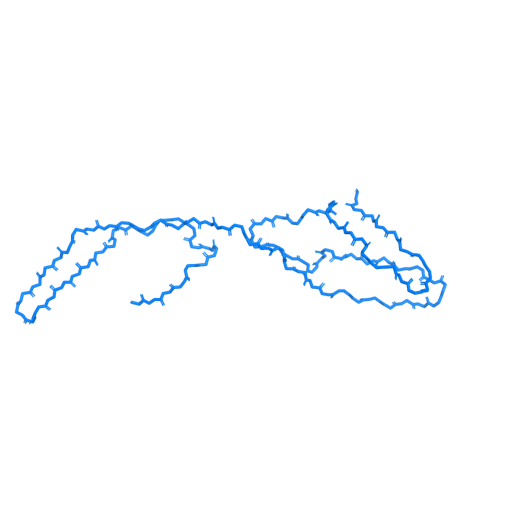hout requiring backbone oxygens, so it works on any Cα trace.

Q: What family and function is it annotated with?
A: Database cross-references. InterPro integrates a dozen domain/family signature databases into unified entries with residue-range hits. GO terms attach function/process/location labels with evidence codes. CATH codes position the fold in a four-level structural taxonomy. Organism is the NC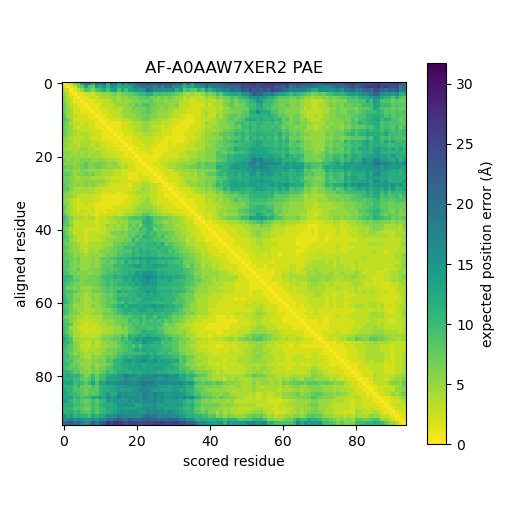BI-taxonomy species name.

Q: How confident is the AlphaFold model at each residue?
A: pLDDT is the predicted lDDT-Cα score: AlphaFold's confidence that the local environment of each residue (all inter-atomic distances within 15 Å) is correctly placed. It is a per-residue number between 0 and 100, with higher meaning more reliable.

Q: How mobile is each atom in the crystal?
A: B-factor (Debye–Waller factor) reflects atomic displacement in the crystal lattice. It is an experimental observable (units Å²), not a prediction; low values mean the atom is pinned down, high values mean it moves or is heterogeneous across the crystal.

Q: Which residues are buried vs exposed?
A: SASA measures how much of the protein is reachable by solvent. It is computed by rolling a water-sized probe over the atomic surface and summing the exposed area (Å²). Per-residue SASA distinguishes core (buried, low SASA) from surface (exposed, high SASA) residues; total SASA is a whole-molecule size measure.

Q: What do the diagnostic plots show?
A: Plot images: a contact map (which residues are close in 3D, as an N×N binary image), a Ramachandran scatter (backbone torsion angles, revealing secondary-structure composition at a glance), and — for AlphaFold structures — a PAE heatmap (pairwise prediction confidence).

Q: What known structures does this most resemble?
A: The Foldseek neighbor list gives the closest experimentally determined structures in the PDB, ranked by structural alignment. TM-score near 1 means near-identical fold; near 0.3 means only rough topology match. This is how one finds what a novel AlphaFold prediction most resembles in the solved-structure universe.

Q: Are the domains correctly placed relative to each other?
A: Predicted aligned error is AlphaFold's pairwise confidence. Unlike pLDDT (per-residue), PAE is per-residue-pair and captures whether two parts of the structure are correctly placed relative to each other. Units are ångströms of expected positional error.

Q: What do the rendered images show?
A: Structure images are PyMOL renders from six orthogonal camera directions. Cartoon representation draws helices as coils and strands as arrows; sticks shows the backbone as bonds; surface shows the solvent-excluded envelope. Rainbow coloring maps sequence position to hue (blue→red, N→C); chain coloring assigns a distinct color per polypeptide.

Q: What are the backbone torsion angles?
A: φ (phi) and ψ (psi) are the two rotatable backbone dihedrals per residue: φ is the C(i-1)–N–Cα–C torsion, ψ is the N–Cα–C–N(i+1) torsion, both in degrees on (−180°, 180°]. α-helical residues cluster near (−60°, −45°); β-strand residues near (−120°, +130°). A Ramachandran plot is simply a scatter of (φ, ψ) for every residue.